Protein AF-A0ABD6SYN0-F1 (afdb_monomer)

Organism: NCBI:txid64104

Solvent-accessible surface area (backbone atoms only — not comparable to full-atom values): 8009 Å² total; per-residue (Å²): 130,84,64,59,68,58,37,46,51,51,48,48,54,49,39,60,73,78,37,43,69,63,49,52,54,46,55,55,49,40,53,52,51,38,53,50,46,38,70,73,63,38,82,46,84,78,39,38,72,75,35,74,52,48,54,58,52,56,52,51,50,51,42,52,52,40,36,49,45,44,53,50,43,52,53,51,47,51,51,52,51,53,53,49,51,59,50,36,73,76,44,69,88,53,48,80,70,56,68,61,74,74,37,69,66,59,49,52,52,53,33,52,51,45,43,54,49,47,53,53,49,49,53,51,50,53,52,48,55,49,53,54,51,54,51,50,56,50,52,58,60,58,72,75,108

Structure (mmCIF, N/CA/C/O backbone):
data_AF-A0ABD6SYN0-F1
#
_entry.id   AF-A0ABD6SYN0-F1
#
loop_
_atom_site.group_PDB
_atom_site.id
_atom_site.type_symbol
_atom_site.label_atom_id
_atom_site.label_alt_id
_atom_site.label_comp_id
_atom_site.label_asym_id
_atom_site.label_entity_id
_atom_site.label_seq_id
_atom_site.pdbx_PDB_ins_code
_atom_site.Cartn_x
_atom_site.Cartn_y
_atom_site.Cartn_z
_atom_site.occupancy
_atom_site.B_iso_or_equiv
_atom_site.auth_seq_id
_atom_site.auth_comp_id
_atom_site.auth_asym_id
_atom_site.auth_atom_id
_atom_site.pdbx_PDB_model_num
ATOM 1 N N . ARG A 1 1 ? -12.397 -4.080 -19.326 1.00 52.03 1 ARG A N 1
ATOM 2 C CA . ARG A 1 1 ? -12.391 -4.951 -18.121 1.00 52.03 1 ARG A CA 1
ATOM 3 C C . ARG A 1 1 ? -11.684 -4.197 -16.999 1.00 52.03 1 ARG A C 1
ATOM 5 O O . ARG A 1 1 ? -10.712 -3.520 -17.322 1.00 52.03 1 ARG A O 1
ATOM 12 N N . PRO A 1 2 ? -12.149 -4.251 -15.739 1.00 75.81 2 PRO A N 1
ATOM 13 C CA . PRO A 1 2 ? -11.468 -3.565 -14.644 1.00 75.81 2 PRO A CA 1
ATOM 14 C C . PRO A 1 2 ? -10.090 -4.204 -14.419 1.00 75.81 2 PRO A C 1
ATOM 16 O O . PRO A 1 2 ? -9.994 -5.405 -14.201 1.00 75.81 2 PRO A O 1
ATOM 19 N N . LEU A 1 3 ? -9.018 -3.411 -14.505 1.00 77.12 3 LEU A N 1
ATOM 20 C CA . LEU A 1 3 ? -7.635 -3.870 -14.272 1.00 77.12 3 LEU A CA 1
ATOM 21 C C . LEU A 1 3 ? -7.332 -4.087 -12.783 1.00 77.12 3 LEU A C 1
ATOM 23 O O . LEU A 1 3 ? -6.386 -4.785 -12.429 1.00 77.12 3 LEU A O 1
ATOM 27 N N . ARG A 1 4 ? -8.157 -3.497 -11.920 1.00 80.31 4 ARG A N 1
ATOM 28 C CA . ARG A 1 4 ? -7.966 -3.439 -10.475 1.00 80.31 4 ARG A CA 1
ATOM 29 C C . ARG A 1 4 ? -7.844 -4.816 -9.796 1.00 80.31 4 ARG A C 1
ATOM 31 O O . ARG A 1 4 ? -6.831 -5.013 -9.138 1.00 80.31 4 ARG A O 1
ATOM 38 N N . PRO A 1 5 ? -8.717 -5.813 -10.055 1.00 86.25 5 PRO A N 1
ATOM 39 C CA . PRO A 1 5 ? -8.578 -7.137 -9.439 1.00 86.25 5 PRO A CA 1
ATOM 40 C C . PRO A 1 5 ? -7.252 -7.841 -9.770 1.00 86.25 5 PRO A C 1
ATOM 42 O O . PRO A 1 5 ? -6.726 -8.603 -8.964 1.00 86.25 5 PRO A O 1
ATOM 45 N N . HIS A 1 6 ? -6.680 -7.585 -10.951 1.00 82.94 6 HIS A N 1
ATOM 46 C CA . HIS A 1 6 ? -5.387 -8.155 -11.330 1.00 82.94 6 HIS A CA 1
ATOM 47 C C . HIS A 1 6 ? -4.222 -7.483 -10.594 1.00 82.94 6 HIS A C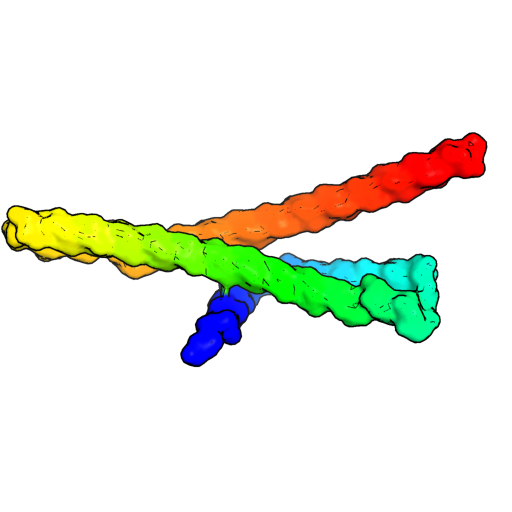 1
ATOM 49 O O . HIS A 1 6 ? -3.271 -8.162 -10.212 1.00 82.94 6 HIS A O 1
ATOM 55 N N . LEU A 1 7 ? -4.303 -6.169 -10.372 1.00 82.75 7 LEU A N 1
ATOM 56 C CA . LEU A 1 7 ? -3.328 -5.424 -9.571 1.00 82.75 7 LEU A CA 1
ATOM 57 C C . LEU A 1 7 ? -3.381 -5.854 -8.103 1.00 82.75 7 LEU A C 1
ATOM 59 O O . LEU A 1 7 ? -2.340 -6.096 -7.493 1.00 82.75 7 LEU A O 1
ATOM 63 N N . ASP A 1 8 ? -4.584 -6.033 -7.566 1.00 85.00 8 ASP A N 1
ATOM 64 C CA . ASP A 1 8 ? -4.789 -6.509 -6.199 1.00 85.00 8 ASP A CA 1
ATOM 65 C C . ASP A 1 8 ? -4.206 -7.926 -6.029 1.00 85.00 8 ASP A C 1
ATOM 67 O O . ASP A 1 8 ? -3.452 -8.185 -5.095 1.00 85.00 8 ASP A O 1
ATOM 71 N N . ALA A 1 9 ? -4.416 -8.822 -7.000 1.00 86.69 9 ALA A N 1
ATOM 72 C CA . ALA A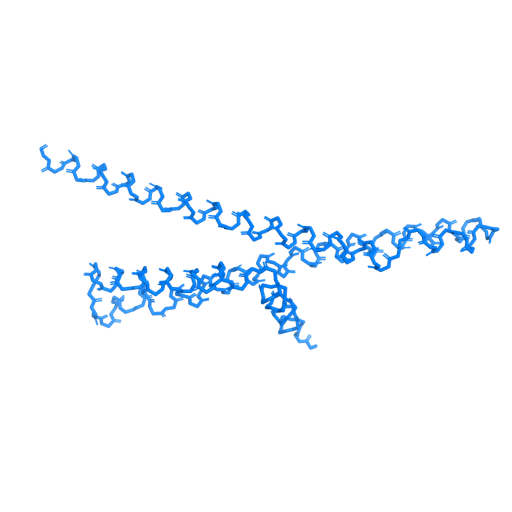 1 9 ? -3.810 -10.155 -6.985 1.00 86.69 9 ALA A CA 1
ATOM 73 C C . ALA A 1 9 ? -2.269 -10.133 -7.072 1.00 86.69 9 ALA A C 1
ATOM 75 O O . ALA A 1 9 ? -1.595 -10.954 -6.447 1.00 86.69 9 ALA A O 1
ATOM 76 N N . LEU A 1 10 ? -1.688 -9.214 -7.850 1.00 82.62 10 LEU A N 1
ATOM 77 C CA . LEU A 1 10 ? -0.232 -9.065 -7.962 1.00 82.62 10 LEU A CA 1
ATOM 78 C C . LEU A 1 10 ? 0.391 -8.536 -6.669 1.00 82.62 10 LEU A C 1
ATOM 80 O O . LEU A 1 10 ? 1.406 -9.064 -6.213 1.00 82.62 10 LEU A O 1
ATOM 84 N N . THR A 1 11 ? -0.223 -7.514 -6.076 1.00 85.31 11 THR A N 1
ATOM 85 C CA . THR A 1 11 ? 0.220 -6.948 -4.795 1.00 85.31 11 THR A CA 1
ATOM 86 C C . THR A 1 11 ? 0.107 -7.981 -3.676 1.00 85.31 11 THR A C 1
ATOM 88 O O . THR A 1 11 ? 1.066 -8.163 -2.929 1.00 85.31 11 THR A O 1
ATOM 91 N N . GLN A 1 12 ? -0.983 -8.754 -3.640 1.00 88.06 12 GLN A N 1
ATOM 92 C CA . GLN A 1 12 ? -1.165 -9.856 -2.696 1.00 88.06 12 GLN A CA 1
ATOM 93 C C . GLN A 1 12 ? -0.054 -10.910 -2.810 1.00 88.06 12 GLN A C 1
ATOM 95 O O . GLN A 1 12 ? 0.594 -11.234 -1.817 1.00 88.06 12 GLN A O 1
ATOM 100 N N . LYS A 1 13 ? 0.242 -11.392 -4.025 1.00 88.50 13 LYS A N 1
ATOM 101 C CA . LYS A 1 13 ? 1.325 -12.369 -4.252 1.00 88.50 13 LYS A CA 1
ATOM 102 C C . LYS A 1 13 ? 2.690 -11.858 -3.798 1.00 88.50 13 LYS A C 1
ATOM 104 O O . LYS A 1 13 ? 3.500 -12.630 -3.289 1.00 88.50 13 LYS A O 1
ATOM 109 N N . TYR A 1 14 ? 2.966 -10.571 -4.001 1.00 86.44 14 TYR A N 1
ATOM 110 C CA . TYR A 1 14 ? 4.214 -9.971 -3.540 1.00 86.44 14 TYR A CA 1
ATOM 111 C C . TYR A 1 14 ? 4.309 -9.976 -2.012 1.00 86.44 14 TYR A C 1
ATOM 113 O O . TYR A 1 14 ? 5.317 -10.423 -1.461 1.00 86.44 14 TYR A O 1
ATOM 121 N N . ILE A 1 15 ? 3.248 -9.526 -1.337 1.00 86.75 15 ILE A N 1
ATOM 122 C CA . ILE A 1 15 ? 3.167 -9.512 0.126 1.00 86.75 15 ILE A CA 1
ATOM 123 C C . ILE A 1 15 ? 3.352 -10.930 0.676 1.00 86.75 15 ILE A C 1
ATOM 125 O O . ILE A 1 15 ? 4.173 -11.141 1.563 1.00 86.75 15 ILE A O 1
ATOM 129 N N . GLU A 1 16 ? 2.658 -11.918 0.113 1.00 88.75 16 GLU A N 1
ATOM 130 C CA . GLU A 1 16 ? 2.754 -13.322 0.531 1.00 88.75 16 GLU A CA 1
ATOM 131 C C . GLU A 1 16 ? 4.152 -13.916 0.350 1.00 88.75 16 GLU A C 1
ATOM 133 O O . GLU A 1 16 ? 4.572 -14.759 1.142 1.00 88.75 16 GLU A O 1
ATOM 138 N N . LYS A 1 17 ? 4.882 -13.488 -0.681 1.00 87.50 17 LYS A N 1
ATOM 139 C CA . LYS A 1 17 ? 6.223 -13.999 -0.968 1.00 87.50 17 LYS A CA 1
ATOM 140 C C . LYS A 1 17 ? 7.302 -13.350 -0.098 1.00 87.50 17 LYS A C 1
ATOM 142 O O . LYS A 1 17 ? 8.226 -14.041 0.318 1.00 87.50 17 LYS A O 1
ATOM 147 N N . HIS A 1 18 ? 7.213 -12.042 0.148 1.00 82.94 18 HIS A N 1
ATOM 148 C CA . HIS A 1 18 ? 8.313 -11.268 0.742 1.00 82.94 18 HIS A CA 1
ATOM 149 C C . HIS A 1 18 ? 8.029 -10.753 2.158 1.00 82.94 18 HIS A C 1
ATOM 151 O O . HIS A 1 18 ? 8.966 -10.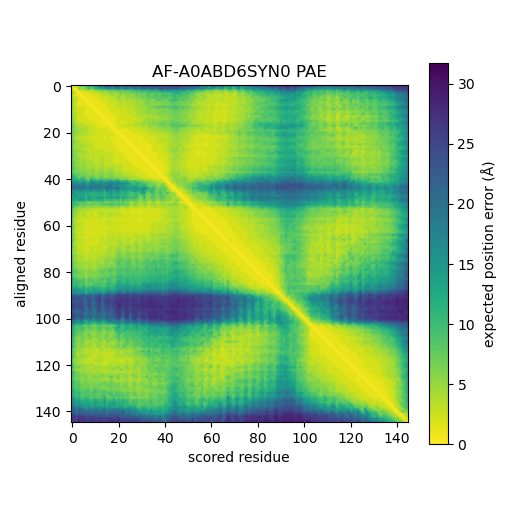529 2.920 1.00 82.94 18 HIS A O 1
ATOM 157 N N . HIS A 1 19 ? 6.759 -10.580 2.526 1.00 85.56 19 HIS A N 1
ATOM 158 C CA . HIS A 1 19 ? 6.342 -9.890 3.752 1.00 85.56 19 HIS A CA 1
ATOM 159 C C . HIS A 1 19 ? 5.198 -10.610 4.480 1.00 85.56 19 HIS A C 1
ATOM 161 O O . HIS A 1 19 ? 4.409 -9.979 5.179 1.00 85.56 19 HIS A O 1
ATOM 167 N N . LYS A 1 20 ? 5.095 -11.936 4.333 1.00 88.81 20 LYS A N 1
ATOM 168 C CA . LYS A 1 20 ? 3.973 -12.730 4.858 1.00 88.81 20 LYS A CA 1
ATOM 169 C C . LYS A 1 20 ? 3.743 -12.541 6.356 1.00 88.81 20 LYS A C 1
ATOM 171 O O . LYS A 1 20 ? 2.623 -12.262 6.778 1.00 88.81 20 LYS A O 1
ATOM 176 N N . GLU A 1 21 ? 4.796 -12.700 7.155 1.00 89.25 21 GLU A N 1
ATOM 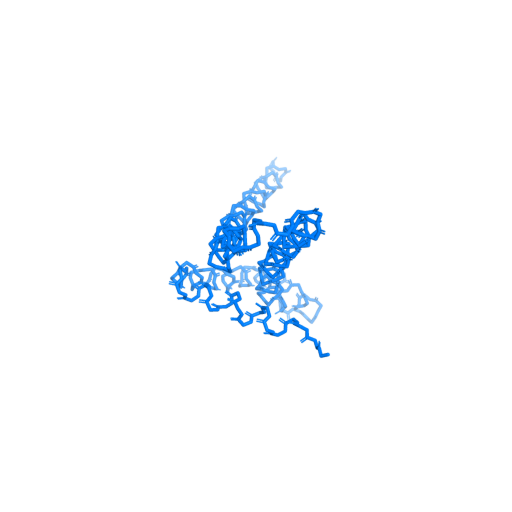177 C CA . GLU A 1 21 ? 4.691 -12.611 8.615 1.00 89.25 21 GLU A CA 1
ATOM 178 C C . GLU A 1 21 ? 4.425 -11.174 9.073 1.00 89.25 21 GLU A C 1
ATOM 180 O O . GLU A 1 21 ? 3.550 -10.949 9.910 1.00 89.25 21 GLU A O 1
ATOM 185 N N . ASP A 1 22 ? 5.087 -10.190 8.459 1.00 84.12 22 ASP A N 1
ATOM 186 C CA . ASP A 1 22 ? 4.822 -8.768 8.704 1.00 84.12 22 ASP A CA 1
ATOM 187 C C . ASP A 1 22 ? 3.359 -8.413 8.399 1.00 84.12 22 ASP A C 1
ATOM 189 O O . ASP A 1 22 ? 2.704 -7.721 9.180 1.00 84.12 22 ASP A O 1
ATOM 193 N N . TYR A 1 23 ? 2.822 -8.920 7.287 1.00 89.69 23 TYR A N 1
ATOM 194 C CA . TYR A 1 23 ? 1.438 -8.688 6.888 1.00 89.69 23 TYR A CA 1
ATOM 195 C C . TYR A 1 23 ? 0.449 -9.351 7.848 1.00 89.69 23 TYR A C 1
ATOM 197 O O . TYR A 1 23 ? -0.547 -8.746 8.238 1.00 89.69 23 TYR A O 1
ATOM 205 N N . LYS A 1 24 ? 0.748 -10.564 8.322 1.00 91.75 24 LYS A N 1
ATOM 206 C CA . LYS A 1 24 ? -0.050 -11.228 9.359 1.00 91.75 24 LYS A CA 1
ATOM 207 C C . LYS A 1 24 ? -0.076 -10.415 10.655 1.00 91.75 24 LYS A C 1
ATOM 209 O O . LYS A 1 24 ? -1.146 -10.213 11.230 1.00 91.75 24 LYS A O 1
ATOM 214 N N . GLN A 1 25 ? 1.076 -9.912 11.101 1.00 89.62 25 GLN A N 1
ATOM 215 C CA . GLN A 1 25 ? 1.150 -9.027 12.267 1.00 89.62 25 GLN A CA 1
ATOM 216 C C . GLN A 1 25 ? 0.376 -7.727 12.042 1.00 89.62 25 GLN A C 1
ATOM 218 O O . GLN A 1 25 ? -0.255 -7.215 12.966 1.00 89.62 25 GLN A O 1
ATOM 223 N N . PHE A 1 26 ? 0.406 -7.188 10.826 1.00 88.44 26 PHE A N 1
ATOM 224 C CA . PHE A 1 26 ? -0.396 -6.031 10.455 1.00 88.44 26 PHE A CA 1
ATOM 225 C C . PHE A 1 26 ? -1.896 -6.304 10.597 1.00 88.44 26 PHE A C 1
ATOM 227 O O . PHE A 1 26 ? -2.578 -5.530 11.269 1.00 88.44 26 PHE A O 1
ATOM 234 N N . LEU A 1 27 ? -2.403 -7.408 10.042 1.00 91.31 27 LEU A N 1
ATOM 235 C CA . LEU A 1 27 ? -3.817 -7.767 10.165 1.00 91.31 27 LEU A CA 1
ATOM 236 C C . LEU A 1 27 ? -4.239 -7.876 11.636 1.00 91.31 27 LEU A C 1
ATOM 238 O O . LEU A 1 27 ? -5.266 -7.320 12.015 1.00 91.31 27 LEU A O 1
ATOM 242 N N . GLN A 1 28 ? -3.403 -8.499 12.473 1.00 92.00 28 GLN A N 1
ATOM 243 C CA . GLN A 1 28 ? -3.635 -8.596 13.918 1.00 92.00 28 GLN A CA 1
ATOM 244 C C . GLN A 1 28 ? -3.621 -7.232 14.623 1.00 92.00 28 GLN A C 1
ATOM 246 O O . GLN A 1 28 ? -4.372 -7.017 15.572 1.00 92.00 28 GLN A O 1
ATOM 251 N N . LYS A 1 29 ? -2.756 -6.300 14.202 1.00 89.50 29 LYS A N 1
ATOM 252 C CA . LYS A 1 29 ? -2.739 -4.931 14.741 1.00 89.50 29 LYS A CA 1
ATOM 253 C C . LYS A 1 29 ? -4.012 -4.176 14.367 1.00 89.50 29 LYS A C 1
ATOM 255 O O . LYS A 1 29 ? -4.571 -3.517 15.235 1.00 89.50 29 LYS A O 1
ATOM 260 N N . LEU A 1 30 ? -4.494 -4.315 13.130 1.00 90.62 30 LEU A N 1
ATOM 261 C CA . LEU A 1 30 ? -5.766 -3.717 12.719 1.00 90.62 30 LEU A CA 1
ATOM 262 C C . LEU A 1 30 ? -6.943 -4.249 13.533 1.00 90.62 30 LEU A C 1
ATOM 264 O O . LEU A 1 30 ? -7.788 -3.457 13.934 1.00 90.62 30 LEU A O 1
ATOM 268 N N . ASP A 1 31 ? -6.974 -5.551 13.824 1.00 90.69 31 ASP A N 1
ATOM 269 C CA . ASP A 1 31 ? -8.007 -6.133 14.690 1.00 90.69 31 ASP A CA 1
ATOM 270 C C . ASP A 1 31 ? -8.001 -5.483 16.082 1.00 90.69 31 ASP A C 1
ATOM 272 O O . ASP A 1 31 ? -9.035 -5.028 16.565 1.00 90.69 31 ASP A O 1
ATOM 276 N N . LYS A 1 32 ? -6.816 -5.321 16.685 1.00 90.56 32 LYS A N 1
ATOM 277 C CA . LYS A 1 32 ? -6.678 -4.630 17.978 1.00 90.56 32 LYS A CA 1
ATOM 278 C C . LYS A 1 32 ? -7.118 -3.168 17.914 1.00 90.56 32 LYS A C 1
ATOM 280 O O . LYS A 1 32 ? -7.722 -2.676 18.860 1.00 90.56 32 LYS A O 1
ATOM 285 N N . GLU A 1 33 ? -6.805 -2.458 16.833 1.00 87.81 33 GLU A N 1
ATOM 286 C CA . GLU A 1 33 ? -7.233 -1.067 16.654 1.00 87.81 33 GLU A CA 1
ATOM 287 C C . GLU A 1 33 ? -8.755 -0.953 16.534 1.00 87.81 33 GLU A C 1
ATOM 289 O O . GLU A 1 33 ? -9.346 -0.072 17.155 1.00 87.81 33 GLU A O 1
ATOM 294 N N . VAL A 1 34 ? -9.396 -1.869 15.801 1.00 89.06 34 VAL A N 1
ATOM 295 C CA . VAL A 1 34 ? -10.860 -1.961 15.732 1.00 89.06 34 VAL A CA 1
ATOM 296 C C . VAL A 1 34 ? -11.450 -2.190 17.123 1.00 89.06 34 VAL A C 1
ATOM 298 O O . VAL A 1 34 ? -12.404 -1.509 17.487 1.00 89.06 34 VAL A O 1
ATOM 301 N N . ASP A 1 35 ? -10.866 -3.077 17.930 1.00 88.81 35 ASP A N 1
ATOM 302 C CA . ASP A 1 35 ? -11.333 -3.323 19.300 1.00 88.81 35 ASP A CA 1
ATOM 303 C C . ASP A 1 35 ? -11.180 -2.097 20.210 1.00 88.81 35 ASP A C 1
ATOM 305 O O . ASP A 1 35 ? -12.056 -1.818 21.029 1.00 88.81 35 ASP A O 1
ATOM 309 N N . VAL A 1 36 ? -10.097 -1.328 20.064 1.00 87.00 36 VAL A N 1
ATOM 310 C CA . VAL A 1 36 ? -9.930 -0.060 20.792 1.00 87.00 36 VAL A CA 1
ATOM 311 C C . VAL A 1 36 ? -10.989 0.954 20.363 1.00 87.00 36 VAL A C 1
ATOM 313 O O . VAL A 1 36 ? -11.601 1.580 21.225 1.00 87.00 36 VAL A O 1
ATOM 316 N N . LEU A 1 37 ? -11.247 1.095 19.058 1.00 84.81 37 LEU A N 1
ATOM 317 C CA . LEU A 1 37 ? -12.280 2.000 18.541 1.00 84.81 37 LEU A CA 1
ATOM 318 C C . LEU A 1 37 ? -13.675 1.607 19.043 1.00 84.81 37 LEU A C 1
ATOM 320 O O . LEU A 1 37 ? -14.422 2.478 19.483 1.00 84.81 37 LEU A O 1
ATOM 324 N N . LYS A 1 38 ? -13.998 0.308 19.047 1.00 86.25 38 LYS A N 1
ATOM 325 C CA . LYS A 1 38 ? -15.244 -0.228 19.617 1.00 86.25 38 LYS A CA 1
ATOM 326 C C . LYS A 1 38 ? -15.407 0.152 21.083 1.00 86.25 38 LYS A C 1
ATOM 328 O O . LYS A 1 38 ? -16.460 0.631 21.479 1.00 86.25 38 LYS A O 1
ATOM 333 N N . ARG A 1 39 ? -14.359 -0.021 21.894 1.00 85.62 39 ARG A N 1
ATOM 334 C CA . ARG A 1 39 ? -14.398 0.333 23.324 1.00 85.62 39 ARG A CA 1
ATOM 335 C C . ARG A 1 39 ? -14.508 1.838 23.558 1.00 85.62 39 ARG A C 1
ATOM 337 O O . ARG A 1 39 ? -15.151 2.242 24.516 1.00 85.62 39 ARG A O 1
ATOM 344 N N . ALA A 1 40 ? -13.868 2.648 22.717 1.00 81.94 40 ALA A N 1
ATOM 345 C CA . ALA A 1 40 ? -13.845 4.100 22.871 1.00 81.94 40 ALA A CA 1
ATOM 346 C C . ALA A 1 40 ? -15.173 4.763 22.480 1.00 81.94 40 ALA A C 1
ATOM 348 O O . ALA A 1 40 ? -15.610 5.686 23.159 1.00 81.94 40 ALA A O 1
ATOM 349 N N . TYR A 1 41 ? -15.800 4.308 21.392 1.00 80.44 41 TYR A N 1
ATOM 350 C CA . TYR A 1 41 ? -17.027 4.912 20.864 1.00 80.44 41 TYR A CA 1
ATOM 351 C C . TYR A 1 41 ? -18.301 4.140 21.229 1.00 80.44 41 TYR A C 1
ATOM 353 O O . TYR A 1 41 ? -19.390 4.681 21.095 1.00 80.44 41 TYR A O 1
ATOM 361 N N . GLY A 1 42 ? -18.184 2.904 21.718 1.00 77.31 42 GLY A N 1
ATOM 362 C CA . GLY A 1 42 ? -19.325 2.036 21.998 1.00 77.31 42 GLY A CA 1
ATOM 363 C C . GLY A 1 42 ? -19.859 1.321 20.752 1.00 77.31 42 GLY A C 1
ATOM 364 O O . GLY A 1 42 ? -19.312 1.414 19.653 1.00 77.31 42 GLY A O 1
ATOM 365 N N . GLU A 1 43 ? -20.939 0.560 20.936 1.00 75.88 43 GLU A N 1
ATOM 366 C CA . GLU A 1 43 ? -21.541 -0.296 19.898 1.00 75.88 43 GLU A CA 1
ATOM 367 C C . GLU A 1 43 ? -22.896 0.224 19.387 1.00 75.88 43 GLU A C 1
ATOM 369 O O . GLU A 1 43 ? -23.661 -0.517 18.769 1.00 75.88 43 GLU A O 1
ATOM 374 N N . GLY A 1 44 ? -23.200 1.505 19.619 1.00 73.12 44 GLY A N 1
ATOM 375 C CA . GLY A 1 44 ? -24.403 2.148 19.091 1.00 73.12 44 GLY A CA 1
ATOM 376 C C . GLY A 1 44 ? -24.469 2.084 17.561 1.00 73.12 44 GLY A C 1
ATOM 377 O O . GLY A 1 44 ? -23.445 2.045 16.877 1.00 73.12 44 GLY A O 1
ATOM 378 N N . SER A 1 45 ? -25.679 2.093 16.995 1.00 66.25 45 SER A N 1
ATOM 379 C CA . SER A 1 45 ? -25.898 2.005 15.541 1.00 66.25 45 SER A CA 1
ATOM 380 C C . SER A 1 45 ? -25.190 3.108 14.744 1.00 66.25 45 SER A C 1
ATOM 382 O O . SER A 1 45 ? -24.749 2.862 13.619 1.00 66.25 45 SER A O 1
ATOM 384 N N . ASP A 1 46 ? -25.037 4.300 15.326 1.00 69.81 46 ASP A N 1
ATOM 385 C CA . ASP A 1 46 ? -24.293 5.407 14.716 1.00 69.81 46 ASP A CA 1
ATOM 386 C C . ASP A 1 46 ? -22.774 5.296 14.923 1.00 69.81 46 ASP A C 1
ATOM 388 O O . ASP A 1 46 ? -22.001 5.647 14.028 1.00 69.81 46 ASP A O 1
ATOM 392 N N . ASP A 1 47 ? -22.332 4.723 16.044 1.00 66.81 47 ASP A N 1
ATOM 393 C CA . ASP A 1 47 ? -20.915 4.539 16.380 1.00 66.81 47 ASP A CA 1
ATOM 394 C C . ASP A 1 47 ? -20.280 3.353 15.649 1.00 66.81 47 ASP A C 1
ATOM 396 O O . ASP A 1 47 ? -19.090 3.386 15.323 1.00 66.81 47 ASP A O 1
ATOM 400 N N . LYS A 1 48 ? -21.083 2.348 15.276 1.00 72.12 48 LYS A N 1
ATOM 401 C CA . LYS A 1 48 ? -20.657 1.189 14.478 1.00 72.12 48 LYS A CA 1
ATOM 402 C C . LYS A 1 48 ? -19.959 1.598 13.179 1.00 72.12 48 LYS A C 1
ATOM 404 O O . LYS A 1 48 ? -18.922 1.036 12.820 1.00 72.12 48 LYS A O 1
ATOM 409 N N . LYS A 1 49 ? -20.453 2.657 12.528 1.00 73.81 49 LYS A N 1
ATOM 410 C CA . LYS A 1 49 ? -19.874 3.210 11.291 1.00 73.81 49 LYS A CA 1
ATOM 411 C C . LYS A 1 49 ? -18.421 3.669 11.461 1.00 73.81 49 LYS A C 1
ATOM 413 O O . LYS A 1 49 ? -17.691 3.727 10.474 1.00 73.81 49 LYS A O 1
ATOM 418 N N . ARG A 1 50 ? -17.981 3.986 12.687 1.00 73.12 50 ARG A N 1
ATOM 419 C CA . ARG A 1 50 ? -16.622 4.484 12.964 1.00 73.12 50 ARG A CA 1
ATOM 420 C C . ARG A 1 50 ? -15.552 3.396 12.889 1.00 73.12 50 ARG A C 1
ATOM 422 O O . ARG A 1 50 ? -14.392 3.723 12.648 1.00 73.12 50 ARG A O 1
ATOM 429 N N . TYR A 1 51 ? -15.913 2.126 13.079 1.00 81.31 51 TYR A N 1
ATOM 430 C CA . TYR A 1 51 ? -14.946 1.021 13.106 1.00 81.31 51 TYR A CA 1
ATOM 431 C C . TYR A 1 51 ? -15.256 -0.128 12.141 1.00 81.31 51 TYR A C 1
ATOM 433 O O . TYR A 1 51 ? -14.336 -0.872 11.808 1.00 81.31 51 TYR A O 1
ATOM 441 N N . GLU A 1 52 ? -16.500 -0.272 11.669 1.00 83.12 52 GLU A N 1
ATOM 442 C CA . GLU A 1 52 ? -16.956 -1.416 10.859 1.00 83.12 52 GLU A CA 1
ATOM 443 C C . GLU A 1 52 ? -16.075 -1.670 9.629 1.00 83.12 52 GLU A C 1
ATOM 445 O O . GLU A 1 52 ? -15.610 -2.788 9.425 1.00 83.12 52 GLU A O 1
ATOM 450 N N . ASN A 1 53 ? -15.736 -0.611 8.890 1.00 87.25 53 ASN A N 1
ATOM 451 C CA . ASN A 1 53 ? -14.934 -0.713 7.667 1.00 87.25 53 ASN A CA 1
ATOM 452 C C . ASN A 1 53 ? -13.462 -0.326 7.875 1.00 87.25 53 ASN A C 1
ATOM 454 O O . ASN A 1 53 ? -12.711 -0.212 6.911 1.00 87.25 53 ASN A O 1
ATOM 458 N N . TYR A 1 54 ? -13.012 -0.099 9.116 1.00 88.75 54 TYR A N 1
ATOM 459 C CA . TYR A 1 54 ? -11.667 0.431 9.372 1.00 88.75 54 TYR A CA 1
ATOM 460 C C . TYR A 1 54 ? -10.568 -0.498 8.841 1.00 88.75 54 TYR A C 1
ATOM 462 O O . TYR A 1 54 ? -9.665 -0.062 8.124 1.00 88.75 54 TYR A O 1
ATOM 470 N N . LYS A 1 55 ? -10.665 -1.792 9.168 1.00 89.81 55 LYS A N 1
ATOM 471 C CA . LYS A 1 55 ? -9.693 -2.805 8.743 1.00 89.81 55 LYS A CA 1
ATOM 472 C C . LYS A 1 55 ? -9.663 -2.943 7.222 1.00 89.81 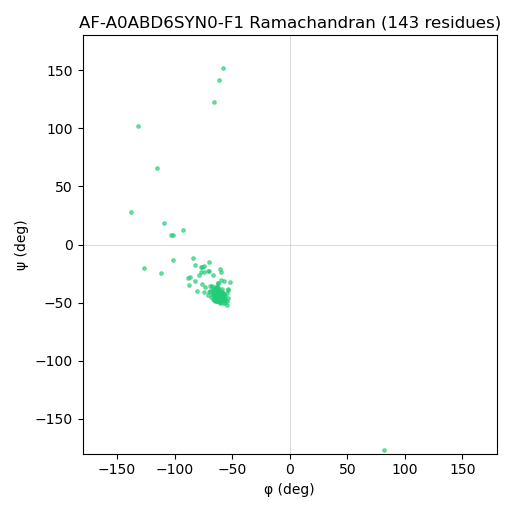55 LYS A C 1
ATOM 474 O O . LYS A 1 55 ? -8.587 -2.913 6.629 1.00 89.81 55 LYS A O 1
ATOM 479 N N . GLU A 1 56 ? -10.835 -3.063 6.606 1.00 91.00 56 GLU A N 1
ATOM 480 C CA . GLU A 1 56 ? -10.969 -3.222 5.158 1.00 91.00 56 GLU A CA 1
ATOM 481 C C . GLU A 1 56 ? -10.428 -2.002 4.410 1.00 91.00 56 GLU A C 1
ATOM 483 O O . GLU A 1 56 ? -9.591 -2.158 3.525 1.00 91.00 56 GLU A O 1
ATOM 488 N N . ASN A 1 57 ? -10.782 -0.791 4.845 1.00 91.25 57 ASN A N 1
ATOM 489 C CA . ASN A 1 57 ? -10.272 0.448 4.261 1.00 91.25 57 ASN A CA 1
ATOM 490 C C . ASN A 1 57 ? -8.740 0.520 4.325 1.00 91.25 57 ASN A C 1
ATOM 492 O O . ASN A 1 57 ? -8.099 0.911 3.352 1.00 91.25 57 ASN A O 1
ATOM 496 N N . LYS A 1 58 ? -8.124 0.107 5.442 1.00 91.00 58 LYS A N 1
ATOM 497 C CA . LYS A 1 58 ? -6.658 0.127 5.590 1.00 91.00 58 LYS A CA 1
ATOM 498 C C . LYS A 1 58 ? -5.955 -0.900 4.706 1.00 91.00 58 LYS A C 1
ATOM 500 O O . LYS A 1 58 ? -4.874 -0.617 4.190 1.00 91.00 58 LYS A O 1
ATOM 505 N N . ILE A 1 59 ? -6.564 -2.065 4.505 1.00 90.88 59 ILE A N 1
ATOM 506 C CA . ILE A 1 59 ? -6.078 -3.067 3.550 1.00 90.88 59 ILE A CA 1
ATOM 507 C C . ILE A 1 59 ? -6.220 -2.529 2.119 1.00 90.88 59 ILE A C 1
ATOM 509 O O . ILE A 1 59 ? -5.264 -2.566 1.345 1.00 90.88 59 ILE A O 1
ATOM 513 N N . GLU A 1 60 ? -7.374 -1.957 1.780 1.00 91.19 60 GLU A N 1
ATOM 514 C CA . GLU A 1 60 ? -7.651 -1.390 0.459 1.00 91.19 60 GLU A CA 1
ATOM 515 C C . GLU A 1 60 ? -6.699 -0.227 0.121 1.00 91.19 60 GLU A C 1
ATOM 517 O O . GLU A 1 60 ? -6.210 -0.133 -1.005 1.00 91.19 60 GLU A O 1
ATOM 522 N N . GLU A 1 61 ? -6.384 0.640 1.088 1.00 90.94 61 GLU A N 1
ATOM 523 C CA . GLU A 1 61 ? -5.382 1.704 0.953 1.00 90.94 61 GLU A CA 1
ATOM 524 C C . GLU A 1 61 ? -3.994 1.149 0.609 1.00 90.94 61 GLU A C 1
ATOM 526 O O . GLU A 1 61 ? -3.332 1.673 -0.293 1.00 90.94 61 GLU A O 1
ATOM 531 N N . LEU A 1 62 ? -3.556 0.080 1.283 1.00 88.94 62 LEU A N 1
ATOM 532 C CA . LEU A 1 62 ? -2.271 -0.560 0.999 1.00 88.94 62 LEU A CA 1
ATOM 533 C C . LEU A 1 62 ? -2.234 -1.111 -0.435 1.00 88.94 62 LEU A C 1
ATOM 535 O O . LEU A 1 62 ? -1.307 -0.800 -1.188 1.00 88.94 62 LEU A O 1
ATOM 539 N N . HIS A 1 63 ? -3.269 -1.852 -0.844 1.00 88.25 63 HIS A N 1
ATOM 540 C CA . HIS A 1 63 ? -3.375 -2.371 -2.212 1.00 88.25 63 HIS A CA 1
ATOM 541 C C . HIS A 1 63 ? -3.402 -1.248 -3.254 1.00 88.25 63 HIS A C 1
ATOM 543 O O . HIS A 1 63 ? -2.687 -1.328 -4.252 1.00 88.25 63 HIS A O 1
ATOM 549 N N . LYS A 1 64 ? -4.144 -0.157 -3.008 1.00 90.75 64 LYS A N 1
ATOM 550 C CA . LYS A 1 64 ? -4.169 1.024 -3.889 1.00 90.75 64 LYS A CA 1
ATOM 551 C C . LYS A 1 64 ? -2.778 1.632 -4.059 1.00 90.75 64 LYS A C 1
ATOM 553 O O . LYS A 1 64 ? -2.380 1.924 -5.184 1.00 90.75 64 LYS A O 1
ATOM 558 N N . ARG A 1 65 ? -2.025 1.822 -2.972 1.00 90.12 65 ARG A N 1
ATOM 559 C CA . ARG A 1 65 ? -0.678 2.417 -3.027 1.00 90.12 65 ARG A CA 1
ATOM 560 C C . ARG A 1 65 ? 0.301 1.546 -3.798 1.00 90.12 65 ARG A C 1
ATOM 562 O O . ARG A 1 65 ? 0.952 2.033 -4.720 1.00 90.12 65 ARG A O 1
ATOM 569 N N . MET A 1 66 ? 0.341 0.253 -3.487 1.00 86.88 66 MET A N 1
ATOM 570 C CA . MET A 1 66 ? 1.207 -0.686 -4.196 1.00 86.88 66 MET A CA 1
ATOM 571 C C . MET A 1 66 ? 0.793 -0.829 -5.668 1.00 86.88 66 MET A C 1
ATOM 573 O O . MET A 1 66 ? 1.638 -0.772 -6.557 1.00 86.88 66 MET A O 1
ATOM 577 N N . GLY A 1 67 ? -0.506 -0.921 -5.957 1.00 86.38 67 GLY A N 1
ATOM 578 C CA . GLY A 1 67 ? -1.031 -0.956 -7.323 1.00 86.38 67 GLY A CA 1
ATOM 579 C C . GLY A 1 67 ? -0.683 0.302 -8.125 1.00 86.38 67 GLY A C 1
ATOM 580 O O . GLY A 1 67 ? -0.290 0.207 -9.286 1.00 86.38 67 GLY A O 1
ATOM 581 N N . ASN A 1 68 ? -0.741 1.482 -7.506 1.00 89.88 68 ASN A N 1
ATOM 582 C CA . ASN A 1 68 ? -0.328 2.730 -8.145 1.00 89.88 68 ASN A CA 1
ATOM 583 C C . ASN A 1 68 ? 1.176 2.754 -8.435 1.00 89.88 68 ASN A C 1
ATOM 585 O O . ASN A 1 68 ? 1.564 3.144 -9.535 1.00 89.88 68 ASN A O 1
ATOM 589 N N . ALA A 1 69 ? 2.014 2.292 -7.504 1.00 85.81 69 ALA A N 1
ATOM 590 C CA . ALA A 1 69 ? 3.451 2.174 -7.736 1.00 85.81 69 ALA A CA 1
ATOM 591 C C . ALA A 1 69 ? 3.770 1.226 -8.902 1.00 85.81 69 ALA A C 1
ATOM 593 O O . ALA A 1 69 ? 4.568 1.574 -9.769 1.00 85.81 69 ALA A O 1
ATOM 594 N N . PHE A 1 70 ? 3.071 0.089 -9.008 1.00 83.50 70 PHE A N 1
ATOM 595 C CA . PHE A 1 70 ? 3.196 -0.805 -10.166 1.00 83.50 70 PHE A CA 1
ATOM 596 C C . PHE A 1 70 ? 2.911 -0.084 -11.481 1.00 83.50 70 PHE A C 1
ATOM 598 O O . PHE A 1 70 ? 3.684 -0.172 -12.434 1.00 83.50 70 PHE A O 1
ATOM 605 N N . LEU A 1 71 ? 1.780 0.622 -11.540 1.00 86.25 71 LEU A N 1
ATOM 606 C CA . LEU A 1 71 ? 1.356 1.315 -12.750 1.00 86.25 71 LEU A CA 1
ATOM 607 C C . LEU A 1 71 ? 2.347 2.411 -13.152 1.00 86.25 71 LEU A C 1
ATOM 609 O O . LEU A 1 71 ? 2.570 2.610 -14.347 1.00 86.25 71 LEU A O 1
ATOM 613 N N . GLN A 1 72 ? 2.963 3.096 -12.184 1.00 88.44 72 GLN A N 1
ATOM 614 C CA . GLN A 1 72 ? 4.017 4.071 -12.468 1.00 88.44 72 GLN A CA 1
ATOM 615 C C . GLN A 1 72 ? 5.248 3.406 -13.085 1.00 88.44 72 GLN A C 1
ATOM 617 O O . GLN A 1 72 ? 5.707 3.861 -14.132 1.00 88.44 72 GLN A O 1
ATOM 622 N N . GLU A 1 73 ? 5.731 2.300 -12.518 1.00 84.06 73 GLU A N 1
ATOM 623 C CA . GLU A 1 73 ? 6.885 1.574 -13.065 1.00 84.06 73 GLU A CA 1
ATOM 624 C C . GLU A 1 73 ? 6.601 1.020 -14.470 1.00 84.06 73 GLU A C 1
ATOM 626 O O . GLU A 1 73 ? 7.412 1.174 -15.385 1.00 84.06 73 GLU A O 1
ATOM 631 N N . MET A 1 74 ? 5.399 0.483 -14.704 1.00 81.88 74 MET A N 1
ATOM 632 C CA . MET A 1 74 ? 4.973 0.037 -16.037 1.00 81.88 74 MET A CA 1
ATOM 633 C C . MET A 1 74 ? 4.890 1.188 -17.047 1.00 81.88 74 MET A C 1
ATOM 635 O O . MET A 1 74 ? 5.261 1.025 -18.210 1.00 81.88 74 MET A O 1
ATOM 639 N N . LYS A 1 75 ? 4.438 2.371 -16.617 1.00 86.94 75 LYS A N 1
ATOM 640 C CA . LYS A 1 75 ? 4.404 3.574 -17.458 1.00 86.94 75 LYS A CA 1
ATOM 641 C C . LYS A 1 75 ? 5.810 4.070 -17.796 1.00 86.94 75 LYS A C 1
ATOM 643 O O . LYS A 1 75 ? 6.028 4.565 -18.902 1.00 86.94 75 LYS A O 1
ATOM 648 N N . VAL A 1 76 ? 6.755 3.968 -16.863 1.00 85.56 76 VAL A N 1
ATOM 649 C CA . VAL A 1 76 ? 8.170 4.289 -17.105 1.00 85.56 76 VAL A CA 1
ATOM 650 C C . VAL A 1 7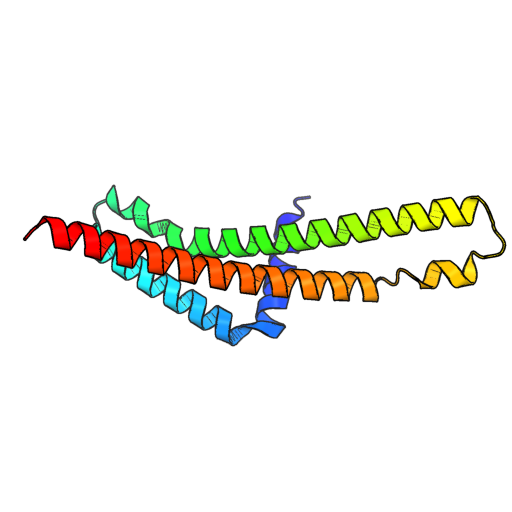6 ? 8.759 3.318 -18.125 1.00 85.56 76 VAL A C 1
ATOM 652 O O . VAL A 1 76 ? 9.327 3.775 -19.116 1.00 85.56 76 VAL A O 1
ATOM 655 N N . TYR A 1 77 ? 8.531 2.015 -17.950 1.00 80.62 77 TYR A N 1
ATOM 656 C CA . TYR A 1 77 ? 8.963 0.985 -18.896 1.00 80.62 77 TYR A CA 1
ATOM 657 C C . TYR A 1 77 ? 8.429 1.226 -20.313 1.00 80.62 77 TYR A C 1
ATOM 659 O O . TYR A 1 77 ? 9.193 1.198 -21.278 1.00 80.62 77 TYR A O 1
ATOM 667 N N . ASP A 1 78 ? 7.131 1.514 -20.454 1.00 81.69 78 ASP A N 1
ATOM 668 C CA . ASP A 1 78 ? 6.529 1.761 -21.768 1.00 81.69 78 ASP A CA 1
ATOM 669 C C . ASP A 1 78 ? 7.117 3.011 -22.444 1.00 81.69 78 ASP A C 1
ATOM 671 O O . ASP A 1 78 ? 7.464 2.989 -23.626 1.00 81.69 78 ASP A O 1
ATOM 675 N N . LYS A 1 79 ? 7.344 4.090 -21.683 1.00 86.31 79 LYS A N 1
ATOM 676 C CA . LYS A 1 79 ? 8.030 5.289 -22.195 1.00 86.31 79 LYS A CA 1
ATOM 677 C C . LYS A 1 79 ? 9.456 4.990 -22.651 1.00 86.31 79 LYS A C 1
ATOM 679 O O . LYS A 1 79 ? 9.887 5.518 -23.676 1.00 86.31 79 LYS A O 1
ATOM 684 N N . GLU A 1 80 ? 10.196 4.186 -21.896 1.00 82.00 80 GLU A N 1
ATOM 685 C CA . GLU A 1 80 ? 11.573 3.815 -22.224 1.00 82.00 80 GLU A CA 1
ATOM 686 C C . GLU A 1 80 ? 11.626 2.973 -23.504 1.00 82.00 80 GLU A C 1
ATOM 688 O O . GLU A 1 80 ? 12.370 3.293 -24.432 1.00 82.00 80 GLU A O 1
ATOM 693 N N . ARG A 1 81 ? 10.723 1.994 -23.627 1.00 81.00 81 ARG A N 1
ATOM 694 C CA . ARG A 1 81 ? 10.505 1.216 -24.853 1.00 81.00 81 ARG A CA 1
ATOM 695 C C . ARG A 1 81 ? 10.174 2.087 -26.061 1.00 81.00 81 ARG A C 1
ATOM 697 O O . ARG A 1 81 ? 10.764 1.912 -27.123 1.00 81.00 81 ARG A O 1
ATOM 704 N N . GLN A 1 82 ? 9.250 3.035 -25.920 1.00 82.88 82 GLN A N 1
ATOM 705 C CA . GLN A 1 82 ? 8.883 3.939 -27.013 1.00 82.88 82 GLN A CA 1
ATOM 706 C C . GLN A 1 82 ? 10.056 4.829 -27.445 1.00 82.88 82 GLN A C 1
ATOM 708 O O . GLN A 1 82 ? 10.232 5.070 -28.640 1.00 82.88 82 GLN A O 1
ATOM 713 N N . ARG A 1 83 ? 10.871 5.314 -26.496 1.00 82.12 83 ARG A N 1
ATOM 714 C CA . ARG A 1 83 ? 12.092 6.083 -26.799 1.00 82.12 83 ARG A CA 1
ATOM 715 C C . ARG A 1 83 ? 13.089 5.248 -27.593 1.00 82.12 83 ARG A C 1
ATOM 717 O O . ARG A 1 83 ? 13.590 5.723 -28.607 1.00 82.12 83 ARG A O 1
ATOM 724 N N . ILE A 1 84 ? 13.313 4.008 -27.168 1.00 75.50 84 ILE A N 1
ATOM 725 C CA . ILE A 1 84 ? 14.188 3.052 -27.851 1.00 75.50 84 ILE A CA 1
ATOM 726 C C . ILE A 1 84 ? 13.711 2.787 -29.272 1.00 75.50 84 ILE A C 1
ATOM 728 O O . ILE A 1 84 ? 14.494 2.923 -30.205 1.00 75.50 84 ILE A O 1
ATOM 732 N N . ASN A 1 85 ? 12.425 2.490 -29.459 1.00 75.81 85 ASN A N 1
ATOM 733 C CA . ASN A 1 85 ? 11.870 2.251 -30.791 1.00 75.81 85 ASN A CA 1
ATOM 734 C C . ASN A 1 85 ? 12.081 3.461 -31.714 1.00 75.81 85 ASN A C 1
ATOM 736 O O . ASN A 1 85 ? 12.583 3.300 -32.821 1.00 75.81 85 ASN A O 1
ATOM 740 N N . LYS A 1 86 ? 11.827 4.686 -31.228 1.00 80.50 86 LYS A N 1
ATOM 741 C CA . LYS A 1 86 ? 12.083 5.919 -31.996 1.00 80.50 86 LYS A CA 1
ATOM 742 C C . LYS A 1 86 ? 13.558 6.124 -32.356 1.00 80.50 86 LYS A C 1
ATOM 744 O O . LYS A 1 86 ? 13.838 6.710 -33.396 1.0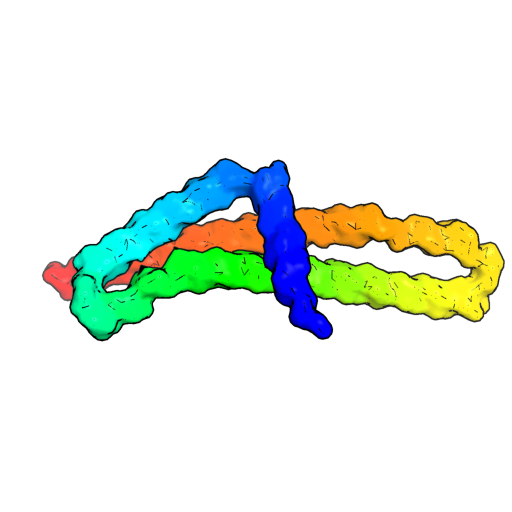0 80.50 86 LYS A O 1
ATOM 749 N N . MET A 1 87 ? 14.494 5.701 -31.505 1.00 73.31 87 MET A N 1
ATOM 750 C CA . MET A 1 87 ? 15.932 5.750 -31.807 1.00 73.31 87 MET A CA 1
ATOM 751 C C . MET A 1 87 ? 16.307 4.711 -32.872 1.00 73.31 87 MET A C 1
ATOM 753 O O . MET A 1 87 ? 16.999 5.037 -33.831 1.00 73.31 87 MET A O 1
ATOM 757 N N . LEU A 1 88 ? 15.777 3.492 -32.752 1.00 68.19 88 LEU A N 1
ATOM 758 C CA . LEU A 1 88 ? 16.000 2.393 -33.695 1.00 68.19 88 LEU A CA 1
ATOM 759 C C . LEU A 1 88 ? 15.392 2.626 -35.082 1.00 68.19 88 LEU A C 1
ATOM 761 O O . LEU A 1 88 ? 15.866 2.054 -36.061 1.00 68.19 88 LEU A O 1
ATOM 765 N N . ASP A 1 89 ? 14.338 3.434 -35.173 1.00 70.19 89 ASP A N 1
ATOM 766 C CA . ASP A 1 89 ? 13.751 3.844 -36.451 1.00 70.19 89 ASP A CA 1
ATOM 767 C C . ASP A 1 89 ? 14.586 4.922 -37.164 1.00 70.19 89 ASP A C 1
ATOM 769 O O . ASP A 1 89 ? 14.455 5.091 -38.374 1.00 70.19 89 ASP A O 1
ATOM 773 N N . ARG A 1 90 ? 15.465 5.632 -36.439 1.00 70.50 90 ARG A N 1
ATOM 774 C CA . ARG A 1 90 ? 16.378 6.642 -37.003 1.00 70.50 90 ARG A CA 1
ATOM 775 C C . ARG A 1 90 ? 17.702 6.044 -37.484 1.00 70.50 90 ARG A C 1
ATOM 777 O O . ARG A 1 90 ? 18.212 6.500 -38.500 1.00 70.50 90 ARG A O 1
ATOM 784 N N . GLU A 1 91 ? 18.222 5.016 -36.812 1.00 65.69 91 GLU A N 1
ATOM 785 C CA . GLU A 1 91 ? 19.404 4.259 -37.251 1.00 65.69 91 GLU A CA 1
ATOM 786 C C . GLU A 1 91 ? 19.158 2.735 -37.196 1.00 65.69 91 GLU A C 1
ATOM 788 O O . GLU A 1 91 ? 19.233 2.117 -36.131 1.00 65.69 91 GLU A O 1
ATOM 793 N N . PRO A 1 92 ? 18.892 2.077 -38.344 1.00 61.28 92 PRO A N 1
ATOM 794 C CA . PRO A 1 92 ? 18.521 0.661 -38.374 1.00 61.28 92 PRO A CA 1
ATOM 795 C C . PRO A 1 92 ? 19.659 -0.313 -38.028 1.00 61.28 92 PRO A C 1
ATOM 797 O O . PRO A 1 92 ? 19.384 -1.490 -37.776 1.00 61.28 92 PRO A O 1
ATOM 800 N N . ARG A 1 93 ? 20.925 0.137 -38.036 1.00 59.84 93 ARG A N 1
ATOM 801 C CA . ARG A 1 93 ? 22.106 -0.735 -37.870 1.00 59.84 93 ARG A CA 1
ATOM 802 C C . ARG A 1 93 ? 22.272 -1.280 -36.445 1.00 59.84 93 ARG A C 1
ATOM 804 O O . ARG A 1 93 ? 22.817 -2.368 -36.296 1.00 59.84 93 ARG A O 1
ATOM 811 N N . ASP A 1 94 ? 21.695 -0.623 -35.436 1.00 56.53 94 ASP A N 1
ATOM 812 C CA . ASP A 1 94 ? 21.863 -0.990 -34.017 1.00 56.53 94 ASP A CA 1
ATOM 813 C C . ASP A 1 94 ? 20.665 -1.739 -33.397 1.00 56.53 94 ASP A C 1
ATOM 815 O O . ASP A 1 94 ? 20.630 -2.022 -32.193 1.00 56.53 94 ASP A O 1
ATOM 819 N N . ARG A 1 95 ? 19.681 -2.137 -34.220 1.00 56.47 95 ARG A N 1
ATOM 820 C CA . ARG A 1 95 ? 18.424 -2.781 -33.778 1.00 56.47 95 ARG A CA 1
ATOM 821 C C . ARG A 1 95 ? 18.603 -4.017 -32.895 1.00 56.47 95 ARG A C 1
ATOM 823 O O . ARG A 1 95 ? 17.829 -4.192 -31.956 1.00 56.47 95 ARG A O 1
ATOM 830 N N . LYS A 1 96 ? 19.598 -4.867 -33.164 1.00 54.88 96 LYS A N 1
ATOM 831 C CA . LYS A 1 96 ? 19.777 -6.141 -32.439 1.00 54.88 96 LYS A CA 1
ATOM 832 C C . LYS A 1 96 ? 20.369 -5.983 -31.035 1.00 54.88 96 LYS A C 1
ATOM 834 O O . LYS A 1 96 ? 19.977 -6.732 -30.146 1.00 54.88 96 LYS A O 1
ATOM 839 N N . ASN A 1 97 ? 21.256 -5.010 -30.823 1.00 52.09 97 ASN A N 1
ATOM 840 C CA . ASN A 1 97 ? 21.952 -4.836 -29.543 1.00 52.09 97 ASN A CA 1
ATOM 841 C C . ASN A 1 97 ? 21.165 -3.939 -28.574 1.00 52.09 97 ASN A C 1
ATOM 843 O O . ASN A 1 97 ? 21.242 -4.115 -27.362 1.00 52.09 97 ASN A O 1
ATOM 847 N N . PHE A 1 98 ? 20.358 -3.003 -29.087 1.00 49.94 98 PHE A N 1
ATOM 848 C CA . PHE A 1 98 ? 19.644 -2.035 -28.247 1.00 49.94 98 PHE A CA 1
ATOM 849 C C . PHE A 1 98 ? 18.286 -2.544 -27.727 1.00 49.94 98 PHE A C 1
ATOM 851 O O . PHE A 1 98 ? 17.876 -2.183 -26.625 1.00 49.94 98 PHE A O 1
ATOM 858 N N . GLN A 1 99 ? 17.611 -3.449 -28.456 1.00 53.31 99 GLN A N 1
ATOM 859 C CA . GLN A 1 99 ? 16.382 -4.112 -27.981 1.00 53.31 99 GLN A CA 1
ATOM 860 C C . GLN A 1 99 ? 16.595 -4.940 -26.697 1.00 53.31 99 GLN A C 1
ATOM 862 O O . GLN A 1 99 ? 15.635 -5.188 -25.968 1.00 53.31 99 GLN A O 1
ATOM 867 N N . GLN A 1 100 ? 17.837 -5.332 -26.391 1.00 54.09 100 GLN A N 1
ATOM 868 C CA . GLN A 1 100 ? 18.187 -6.082 -25.180 1.00 54.09 100 GLN A CA 1
ATOM 869 C C . GLN A 1 100 ? 18.243 -5.218 -23.905 1.00 54.09 100 GLN A C 1
ATOM 871 O O . GLN A 1 100 ? 18.122 -5.765 -22.809 1.00 54.09 100 GLN A O 1
ATOM 876 N N . ASN A 1 101 ? 18.374 -3.887 -24.014 1.00 53.38 101 ASN A N 1
ATOM 877 C CA . ASN A 1 101 ? 18.728 -3.037 -22.866 1.00 53.38 101 ASN A CA 1
ATOM 878 C C . ASN A 1 101 ? 17.559 -2.653 -21.943 1.00 53.38 101 ASN A C 1
ATOM 880 O O . ASN A 1 101 ? 17.801 -2.313 -20.789 1.00 53.38 101 ASN A O 1
ATOM 884 N N . VAL A 1 102 ? 16.300 -2.781 -22.377 1.00 61.22 102 VAL A N 1
ATOM 885 C CA . VAL A 1 102 ? 15.130 -2.646 -21.480 1.00 61.22 102 VAL A CA 1
ATOM 886 C C . VAL A 1 102 ? 14.411 -3.980 -21.422 1.00 61.22 102 VAL A C 1
ATOM 888 O O . VAL A 1 102 ? 13.296 -4.173 -21.918 1.00 61.22 102 VAL A O 1
ATOM 891 N N . SER A 1 103 ? 15.116 -4.948 -20.841 1.00 69.81 103 SER A N 1
ATOM 892 C CA . SER A 1 103 ? 14.559 -6.265 -20.592 1.00 69.81 103 SER A CA 1
ATOM 893 C C . SER A 1 103 ? 13.367 -6.138 -19.641 1.00 69.81 103 SER A C 1
ATOM 895 O O . SER A 1 103 ? 13.381 -5.368 -18.679 1.00 69.81 103 SER A O 1
ATOM 897 N N . MET A 1 104 ? 12.319 -6.927 -19.885 1.00 67.50 104 MET A N 1
ATOM 898 C CA . MET A 1 104 ? 11.186 -7.041 -18.959 1.00 67.50 104 MET A CA 1
ATOM 899 C C . MET A 1 104 ? 11.667 -7.356 -17.531 1.00 67.50 104 MET A C 1
ATOM 901 O O . MET A 1 104 ? 11.090 -6.890 -16.558 1.00 67.50 104 MET A O 1
ATOM 905 N N . GLN A 1 105 ? 12.773 -8.093 -17.402 1.00 73.94 105 GLN A N 1
ATOM 906 C CA . GLN A 1 105 ? 13.400 -8.409 -16.119 1.00 73.94 105 GLN A CA 1
ATOM 907 C C . GLN A 1 105 ? 13.866 -7.156 -15.361 1.00 73.94 105 GLN A C 1
ATOM 909 O O . GLN A 1 105 ? 13.667 -7.073 -14.151 1.00 73.94 105 GLN A O 1
ATOM 914 N N . TYR A 1 106 ? 14.435 -6.160 -16.048 1.00 76.88 106 TYR A N 1
ATOM 915 C CA . TYR A 1 106 ? 14.826 -4.894 -15.423 1.00 76.88 106 TYR A CA 1
ATOM 916 C C . TYR A 1 106 ? 13.610 -4.125 -14.892 1.00 76.88 106 TYR A C 1
ATOM 918 O O . TYR A 1 106 ? 13.626 -3.659 -13.751 1.00 76.88 106 TYR A O 1
ATOM 926 N N . ALA A 1 107 ? 12.540 -4.056 -15.688 1.00 72.19 107 ALA A N 1
ATOM 927 C CA . ALA A 1 107 ? 11.286 -3.421 -15.287 1.00 72.19 107 ALA A CA 1
ATOM 928 C C . ALA A 1 107 ? 10.636 -4.133 -14.094 1.00 72.19 107 ALA A C 1
ATOM 930 O O . ALA A 1 107 ? 10.197 -3.482 -13.149 1.00 72.19 107 ALA A O 1
ATOM 931 N N . LEU A 1 108 ? 10.652 -5.469 -14.087 1.00 75.44 108 LEU A N 1
ATOM 932 C CA . LEU A 1 108 ? 10.177 -6.272 -12.960 1.00 75.44 108 LEU A CA 1
ATOM 933 C C . LEU A 1 108 ? 11.008 -6.038 -11.694 1.00 75.44 108 LEU A C 1
ATOM 935 O O . LEU A 1 108 ? 10.442 -5.927 -10.612 1.00 75.44 108 LEU A O 1
ATOM 939 N N . ARG A 1 109 ? 12.333 -5.892 -11.806 1.00 82.25 109 ARG A N 1
ATOM 940 C CA . ARG A 1 109 ? 13.192 -5.582 -10.651 1.00 82.25 109 ARG A CA 1
ATOM 941 C C . ARG A 1 109 ? 12.932 -4.178 -10.097 1.00 82.25 109 ARG A C 1
ATOM 943 O O . ARG A 1 109 ? 12.923 -3.982 -8.885 1.00 82.25 109 ARG A O 1
ATOM 950 N N . LYS A 1 110 ? 12.729 -3.193 -10.976 1.00 82.69 110 LYS A N 1
ATOM 951 C CA . LYS A 1 110 ? 12.340 -1.823 -10.601 1.00 82.69 110 LYS A CA 1
ATOM 952 C C . LYS A 1 110 ? 10.992 -1.806 -9.880 1.00 82.69 110 LYS A C 1
ATOM 954 O O . LYS A 1 110 ? 10.896 -1.242 -8.795 1.00 82.69 110 LYS A O 1
ATOM 959 N N . MET A 1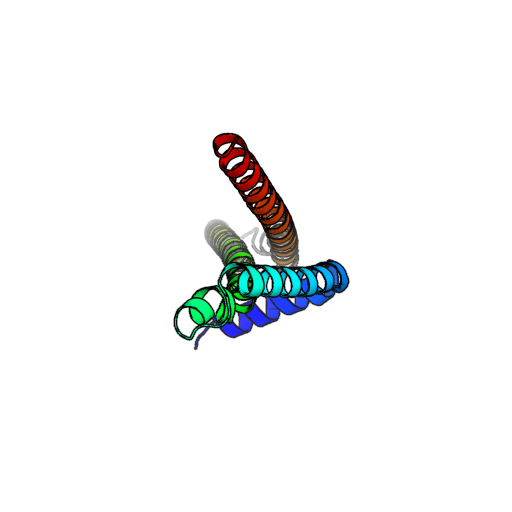 111 ? 10.011 -2.523 -10.424 1.00 83.25 111 MET A N 1
ATOM 960 C CA . MET A 1 111 ? 8.723 -2.779 -9.779 1.00 83.25 111 MET A CA 1
ATOM 961 C C . MET A 1 111 ? 8.886 -3.403 -8.391 1.00 83.25 111 MET A C 1
ATOM 963 O O . MET A 1 111 ? 8.270 -2.931 -7.441 1.00 83.25 111 MET A O 1
ATOM 967 N N . GLU A 1 112 ? 9.707 -4.445 -8.256 1.00 82.62 112 GLU A N 1
ATOM 968 C CA . GLU A 1 112 ? 9.945 -5.111 -6.972 1.00 82.62 112 GLU A CA 1
ATOM 969 C C . GLU A 1 112 ? 10.505 -4.132 -5.926 1.00 82.62 112 GLU A C 1
ATOM 971 O O . GLU A 1 112 ? 10.073 -4.123 -4.772 1.00 82.62 112 GLU A O 1
ATOM 976 N N . GLY A 1 113 ? 11.419 -3.253 -6.350 1.00 85.81 113 GLY A N 1
ATOM 977 C CA . GLY A 1 113 ? 11.944 -2.169 -5.523 1.00 85.81 113 GLY A CA 1
ATOM 978 C C . GLY A 1 113 ? 10.881 -1.140 -5.131 1.00 85.81 113 GLY A C 1
ATOM 979 O O . GLY A 1 113 ? 10.813 -0.750 -3.966 1.00 85.81 113 GLY A O 1
ATOM 980 N N . ALA A 1 114 ? 10.021 -0.735 -6.069 1.00 85.75 114 ALA A N 1
ATOM 981 C CA . ALA A 1 114 ? 8.926 0.196 -5.804 1.00 85.75 114 ALA A CA 1
ATOM 982 C C . ALA A 1 114 ? 7.906 -0.392 -4.813 1.00 85.75 114 ALA A C 1
ATOM 984 O O . ALA A 1 114 ? 7.463 0.298 -3.898 1.00 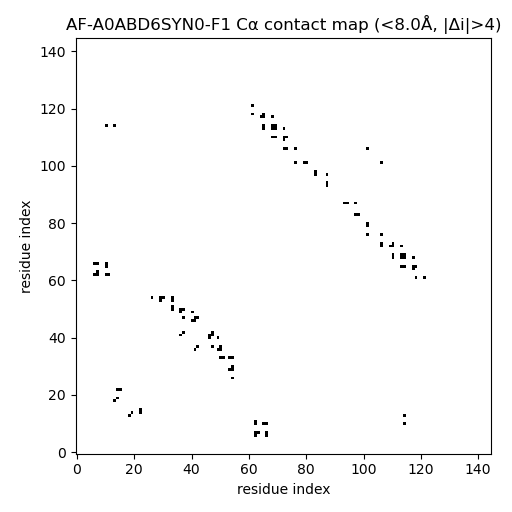85.75 114 ALA A O 1
ATOM 985 N N . PHE A 1 115 ? 7.594 -1.685 -4.931 1.00 84.94 115 PHE A N 1
ATOM 986 C CA . PHE A 1 115 ? 6.718 -2.395 -3.994 1.00 84.94 115 PHE A CA 1
ATOM 987 C C . PHE A 1 115 ? 7.292 -2.439 -2.587 1.00 84.94 115 PHE A C 1
ATOM 989 O O . PHE A 1 115 ? 6.589 -2.112 -1.631 1.00 84.94 115 PHE A O 1
ATOM 996 N N . LYS A 1 116 ? 8.579 -2.775 -2.466 1.00 88.19 116 LYS A N 1
ATOM 997 C CA . LYS A 1 116 ? 9.283 -2.745 -1.184 1.00 88.19 116 LYS A CA 1
ATOM 998 C C . LYS A 1 116 ? 9.243 -1.348 -0.566 1.00 88.19 116 LYS A C 1
ATOM 1000 O O . LYS A 1 116 ? 8.934 -1.198 0.612 1.00 88.19 116 LYS A O 1
ATOM 1005 N N . SER A 1 117 ? 9.538 -0.327 -1.371 1.00 88.38 117 SER A N 1
ATOM 1006 C CA . SER A 1 117 ? 9.561 1.068 -0.931 1.00 88.38 117 SER A CA 1
ATOM 1007 C C . SER A 1 117 ? 8.195 1.537 -0.433 1.00 88.38 117 SER A C 1
ATOM 1009 O O . SER A 1 117 ? 8.109 2.130 0.640 1.00 88.38 117 SER A O 1
ATOM 1011 N N . GLU A 1 118 ? 7.118 1.258 -1.172 1.00 85.88 118 GLU A N 1
ATOM 1012 C CA . GLU A 1 118 ? 5.767 1.633 -0.743 1.00 85.88 118 GLU A CA 1
ATOM 1013 C C . GLU A 1 118 ? 5.329 0.892 0.515 1.00 85.88 118 GLU A C 1
ATOM 1015 O O . GLU A 1 118 ? 4.724 1.503 1.394 1.00 85.88 118 GLU A O 1
ATOM 1020 N N . TYR A 1 119 ? 5.663 -0.394 0.636 1.00 86.56 119 TYR A N 1
ATOM 1021 C CA . TYR A 1 119 ? 5.337 -1.171 1.827 1.00 86.56 119 TYR A CA 1
ATOM 1022 C C . TYR A 1 119 ? 6.022 -0.609 3.082 1.00 86.56 119 TYR A C 1
ATOM 1024 O O . TYR A 1 119 ? 5.368 -0.385 4.103 1.00 86.56 119 TYR A O 1
ATOM 1032 N N . GLU A 1 120 ? 7.319 -0.304 3.006 1.00 87.38 120 GLU A N 1
ATOM 1033 C CA . GLU A 1 120 ? 8.049 0.296 4.130 1.00 87.38 120 GLU A CA 1
ATOM 1034 C C . GLU A 1 120 ? 7.605 1.740 4.412 1.00 87.38 120 GLU A C 1
ATOM 1036 O O . GLU A 1 120 ? 7.421 2.119 5.569 1.00 87.38 120 GLU A O 1
ATOM 1041 N N . SER A 1 121 ? 7.348 2.543 3.374 1.00 89.62 121 SER A N 1
ATOM 1042 C CA . SER A 1 121 ? 6.782 3.892 3.525 1.00 89.62 121 SER A CA 1
ATOM 1043 C C . SER A 1 121 ? 5.434 3.854 4.242 1.00 89.62 121 SER A C 1
ATOM 1045 O O . SER A 1 121 ? 5.178 4.634 5.161 1.00 89.62 121 SER A O 1
ATOM 1047 N N . TRP A 1 122 ? 4.582 2.903 3.868 1.00 86.50 122 TRP A N 1
ATOM 1048 C CA . TRP A 1 122 ? 3.301 2.687 4.515 1.00 86.50 122 TRP A CA 1
ATOM 1049 C C . TRP A 1 122 ? 3.467 2.267 5.987 1.00 86.50 122 TRP A C 1
ATOM 1051 O O . TRP A 1 122 ? 2.813 2.853 6.852 1.00 86.50 122 TRP A O 1
ATOM 1061 N N . LYS A 1 123 ? 4.394 1.353 6.313 1.00 85.62 123 LYS A N 1
ATOM 1062 C CA . LYS A 1 123 ? 4.726 1.000 7.711 1.00 85.62 123 LYS A CA 1
ATOM 1063 C C . LYS A 1 123 ? 5.143 2.228 8.522 1.00 85.62 123 LYS A C 1
ATOM 1065 O O . LYS A 1 123 ? 4.661 2.419 9.640 1.00 85.62 123 LYS A O 1
ATOM 1070 N N . ASN A 1 124 ? 5.987 3.079 7.947 1.00 88.94 124 ASN A N 1
ATOM 1071 C CA . ASN A 1 124 ? 6.461 4.299 8.595 1.00 88.94 124 ASN A CA 1
ATOM 1072 C C . ASN A 1 124 ? 5.331 5.312 8.813 1.00 88.94 124 ASN A C 1
ATOM 1074 O O . ASN A 1 124 ? 5.212 5.863 9.906 1.00 88.94 124 ASN A O 1
ATOM 1078 N N . GLN A 1 125 ? 4.462 5.520 7.819 1.00 86.69 125 GLN A N 1
ATOM 1079 C CA . GLN A 1 125 ? 3.291 6.387 7.978 1.00 86.69 125 GLN A CA 1
ATOM 1080 C C . GLN A 1 125 ? 2.365 5.893 9.085 1.00 86.69 125 GLN A C 1
ATOM 1082 O O . GLN A 1 125 ? 1.904 6.691 9.893 1.00 86.69 125 GLN A O 1
ATOM 1087 N N . ARG A 1 126 ? 2.149 4.581 9.190 1.00 84.38 126 ARG A N 1
ATOM 1088 C CA . ARG A 1 126 ? 1.340 3.997 10.268 1.00 84.38 126 ARG A CA 1
ATOM 1089 C C . ARG A 1 126 ? 1.962 4.198 11.644 1.00 84.38 126 ARG A C 1
ATOM 1091 O O . ARG A 1 126 ? 1.249 4.495 12.600 1.00 84.38 126 ARG A O 1
ATOM 1098 N N . TYR A 1 127 ? 3.280 4.055 11.749 1.00 85.44 127 TYR A N 1
ATOM 1099 C CA . TYR A 1 127 ? 3.994 4.355 12.986 1.00 85.44 127 TYR A CA 1
ATOM 1100 C C . TYR A 1 127 ? 3.835 5.830 13.379 1.00 85.44 127 TYR A C 1
ATOM 1102 O O . TYR A 1 127 ? 3.527 6.138 14.529 1.00 85.44 127 TYR A O 1
ATOM 1110 N N . TYR A 1 128 ? 3.963 6.732 12.407 1.00 85.50 128 TYR A N 1
ATOM 1111 C CA . TYR A 1 128 ? 3.794 8.165 12.616 1.00 85.50 128 TYR A CA 1
ATOM 1112 C C . TYR A 1 128 ? 2.363 8.543 13.029 1.00 85.50 128 TYR A C 1
ATOM 1114 O O . TYR A 1 128 ? 2.187 9.245 14.022 1.00 85.50 128 TYR A O 1
ATOM 1122 N N . GLU A 1 129 ? 1.339 8.019 12.344 1.00 84.88 129 GLU A N 1
ATOM 1123 C CA . GLU A 1 129 ? -0.076 8.211 12.706 1.00 84.88 129 GLU A CA 1
ATOM 1124 C C . GLU A 1 129 ? -0.344 7.806 14.161 1.00 84.88 129 GLU A C 1
ATOM 1126 O O . GLU A 1 129 ? -1.067 8.490 14.887 1.00 84.88 129 GLU A O 1
ATOM 1131 N N . ARG A 1 130 ? 0.245 6.691 14.604 1.00 83.00 130 ARG A N 1
ATOM 1132 C CA . ARG A 1 130 ? 0.104 6.218 15.980 1.00 83.00 130 ARG A CA 1
ATOM 1133 C C . ARG A 1 130 ? 0.755 7.175 16.976 1.00 83.00 130 ARG A C 1
ATOM 1135 O O . ARG A 1 130 ? 0.108 7.538 17.954 1.00 83.00 130 ARG A O 1
ATOM 1142 N N . LEU A 1 131 ? 1.990 7.597 16.712 1.00 86.38 131 LEU A N 1
ATOM 1143 C CA . LEU A 1 131 ? 2.704 8.537 17.575 1.00 86.38 131 LEU A CA 1
ATOM 1144 C C . LEU A 1 131 ? 1.932 9.858 17.719 1.00 86.38 131 LEU A C 1
ATOM 1146 O O . LEU A 1 131 ? 1.798 10.377 18.822 1.00 86.38 131 LEU A O 1
ATOM 1150 N N . GLN A 1 132 ? 1.364 10.371 16.624 1.00 85.50 132 GLN A N 1
ATOM 1151 C CA . GLN A 1 132 ? 0.538 11.580 16.656 1.00 85.50 132 GLN A CA 1
ATOM 1152 C C . GLN A 1 132 ? -0.705 11.424 17.538 1.00 85.50 132 GLN A C 1
ATOM 1154 O O . GLN A 1 132 ? -1.010 12.326 18.317 1.00 85.50 132 GLN A O 1
ATOM 1159 N N . ARG A 1 133 ? -1.399 10.281 17.459 1.00 82.94 133 ARG A N 1
ATOM 1160 C CA . ARG A 1 133 ? -2.554 9.994 18.326 1.00 82.94 133 ARG A CA 1
ATOM 1161 C C . ARG A 1 133 ? -2.156 9.917 19.797 1.00 82.94 133 ARG A C 1
ATOM 1163 O O . ARG A 1 133 ? -2.874 10.436 20.643 1.00 82.94 133 ARG A O 1
ATOM 1170 N N . GLU A 1 134 ? -1.027 9.281 20.103 1.00 82.69 134 GLU A N 1
ATOM 1171 C CA . GLU A 1 134 ? -0.519 9.172 21.477 1.00 82.69 134 GLU A CA 1
ATOM 1172 C C . GLU A 1 134 ? -0.164 10.556 22.051 1.00 82.69 134 GLU A C 1
ATOM 1174 O O . GLU A 1 134 ? -0.546 10.859 23.181 1.00 82.69 134 GLU A O 1
ATOM 1179 N N . ILE A 1 135 ? 0.475 11.426 21.259 1.00 83.50 135 ILE A N 1
ATOM 1180 C CA . ILE A 1 135 ? 0.768 12.818 21.644 1.00 83.50 135 ILE A CA 1
ATOM 1181 C C . ILE A 1 135 ? -0.523 13.614 21.882 1.00 83.50 135 ILE A C 1
ATOM 1183 O O . ILE A 1 135 ? -0.634 14.309 22.889 1.00 83.50 135 ILE A O 1
ATOM 1187 N N . GLN A 1 136 ? -1.512 13.507 20.987 1.00 78.94 136 GLN A N 1
ATOM 1188 C CA . GLN A 1 136 ? -2.804 14.190 21.147 1.00 78.94 136 GLN A CA 1
ATOM 1189 C C . GLN A 1 136 ? -3.509 13.769 22.439 1.00 78.94 136 GLN A C 1
ATOM 1191 O O . GLN A 1 136 ? -3.893 14.628 23.226 1.00 78.94 136 GLN A O 1
ATOM 1196 N N . GLN A 1 137 ? -3.581 12.464 22.714 1.00 77.56 137 GLN A N 1
ATOM 1197 C CA . GLN A 1 137 ? -4.190 11.946 23.943 1.00 77.56 137 GLN A CA 1
ATOM 1198 C C . GLN A 1 137 ? -3.456 12.400 25.211 1.00 77.56 137 GLN A C 1
ATOM 1200 O O . GLN A 1 137 ? -4.094 12.654 26.231 1.00 77.56 137 GLN A O 1
ATOM 1205 N N . GLN A 1 138 ? -2.121 12.482 25.181 1.00 73.44 138 GLN A N 1
ATOM 1206 C CA . GLN A 1 138 ? -1.348 13.003 26.312 1.00 73.44 138 GLN A CA 1
ATOM 1207 C C . GLN A 1 138 ? -1.614 14.488 26.546 1.00 73.44 138 GLN A C 1
ATOM 1209 O O . GLN A 1 138 ? -1.807 14.889 27.692 1.00 73.44 138 GLN A O 1
ATOM 1214 N N . ASN A 1 139 ? -1.661 15.284 25.478 1.00 74.06 139 ASN A N 1
ATOM 1215 C CA . ASN A 1 139 ? -1.952 16.709 25.573 1.00 74.06 139 ASN A CA 1
ATOM 1216 C C . ASN A 1 139 ? -3.361 16.943 26.128 1.00 74.06 139 ASN A C 1
ATOM 1218 O O . ASN A 1 139 ? -3.504 17.682 27.093 1.00 74.06 139 ASN A O 1
ATOM 1222 N N . GLU A 1 140 ? -4.381 16.263 25.597 1.00 68.81 140 GLU A N 1
ATOM 1223 C CA . GLU A 1 140 ? -5.771 16.361 26.071 1.00 68.81 140 GLU A CA 1
ATOM 1224 C C . GLU A 1 140 ? -5.900 16.017 27.565 1.00 68.81 140 GLU A C 1
ATOM 1226 O O . GLU A 1 140 ? -6.509 16.770 28.319 1.00 68.81 140 GLU A O 1
ATOM 1231 N N . ARG A 1 141 ? -5.232 14.954 28.034 1.00 60.28 141 ARG A N 1
ATOM 1232 C CA . ARG A 1 141 ? -5.194 14.585 29.465 1.00 60.28 141 ARG A CA 1
ATOM 1233 C C . ARG A 1 141 ? -4.388 15.550 30.339 1.00 60.28 141 ARG A C 1
ATOM 1235 O O . ARG A 1 141 ? -4.571 15.563 31.554 1.00 60.28 141 ARG A O 1
ATOM 1242 N N . GLY A 1 142 ? -3.462 16.303 29.751 1.00 58.16 142 GLY A N 1
ATOM 1243 C CA . GLY A 1 142 ? -2.675 17.328 30.435 1.00 58.16 142 GLY A CA 1
ATOM 1244 C C . GLY A 1 142 ? -3.451 18.622 30.690 1.00 58.16 142 GLY A C 1
ATOM 1245 O O . GLY A 1 142 ? -3.112 19.335 31.627 1.00 58.16 142 GLY A O 1
ATOM 1246 N N . TYR A 1 143 ? -4.499 18.899 29.907 1.00 51.09 143 TYR A N 1
ATOM 1247 C CA . TYR A 1 143 ? -5.391 20.052 30.097 1.00 51.09 143 TYR A CA 1
ATOM 1248 C C . TYR A 1 143 ? -6.517 19.806 31.119 1.00 51.09 143 TYR A C 1
ATOM 1250 O O . TYR A 1 143 ? -7.176 20.756 31.529 1.00 51.09 143 TYR A O 1
ATOM 1258 N N . GLU A 1 144 ? -6.735 18.558 31.545 1.00 47.66 144 GLU A N 1
ATOM 1259 C CA . GLU A 1 144 ? -7.732 18.183 32.565 1.00 47.66 144 GLU A CA 1
ATOM 1260 C C . GLU A 1 144 ? -7.159 18.127 34.002 1.00 47.66 144 GLU A C 1
ATOM 1262 O O . GLU A 1 144 ? -7.809 17.591 34.901 1.00 47.66 144 GLU A O 1
ATOM 1267 N N . ARG A 1 145 ? -5.947 18.655 34.242 1.00 43.62 145 ARG A N 1
ATOM 1268 C CA . ARG A 1 145 ? -5.324 18.751 35.577 1.00 43.62 145 ARG A CA 1
ATOM 1269 C C . ARG A 1 145 ? -5.120 20.184 36.038 1.00 43.62 145 ARG A C 1
ATOM 1271 O O . ARG A 1 145 ? -4.693 21.010 35.206 1.00 43.62 145 ARG A O 1
#

Radius of gyration: 22.26 Å; Cα contacts (8 Å, |Δi|>4): 64; chains: 1; bounding box: 48×34×74 Å

Mean predicted aligned error: 9.12 Å

Foldseek 3Di:
DDCLVVLLVVLVVLCVVPPVVVVVVVLVVLVVVLVVQCVVQHDDPVSCVVRVCSSVVLSVVLSVQLSVLLVVLVVVLVVVVVVLVVVCVVPVPCVPPSVPPSDVVVSVVSSSVSSVVSVVVSVVVVVVVVVVVVVVVVVVVVVVD

Secondary structure (DSSP, 8-state):
--SHHHHHHHHHHHHHHHSHHHHHHHHHHHHHHHHHHHHHH-S-TTTGGGTTTHHHHHHHHHHHHHHHHHHHHHHHHHHHHHHHHHHHTT-GGGHHHHTTSS-HHHHHHHHHHHHHHHHHHHHHHHHHHHHHHHHHHHHHHHTT-

InterPro domains:
  IPR041073 MobL relaxases [PF18555] (1-112)

Sequence (145 aa):
RPLRPHLDALTQKYIEKHHKEDYKQFLQKLDKEVDVLKRAYGEGSDDKKRYENYKENKIEELHKRMGNAFLQEMKVYDKERQRINKMLDREPRDRKNFQQNVSMQYALRKMEGAFKSEYESWKNQRYYERLQREIQQQNERGYER

pLDDT: mean 79.87, std 11.24, range [43.62, 92.0]